Protein AF-A0A923KQL6-F1 (afdb_monomer_lite)

Secondary structure (DSSP, 8-state):
--TTSTTTTTTTTPEEEE-TTT--EEEEEEETTTTEEEEEEEETTEEEEEEEEHHHHHHHHHHHHHHHGGG-EE--------TTS----SHHHHHHHHTTTSTTHHHHHHTHHHHHHHHHHTTSEEEEPSSS-EEEE-TT--TTTHHHHHHHHHHTT-

Sequence (158 aa):
MNIEEGEKSGINECKIGKTIAQEKEFRWKFNDDEGMLHIFRTISNRQRHDSFPVNELWDVLNELNNHYGKIGFPLANSVKKLPQGTEIPGLGSAHYARSSGKSDSVGRAQAASQLAAIYLEAGIVSRIEGSRVQLRLNENISKENLSEHLSRLYKSSK

Organism: NCBI:txid1344949

pLDDT: mean 80.99, std 17.43, range [31.67, 96.94]

Foldseek 3Di:
DDPPPPVVVPQVLWDWFAFDPPRAIWTWAADLVQQKIWTWDDDPNDIDIDIDRLLLVQVLQVVQCVVQPPVFFALQLDPPQDPVRDRRDHQLVSQLVVCPPPPCSNVRSNCSRVVVRLCCLLVQWDFDDDPGGGIHGDPPDDSVCSSVSSVCSSVVVD

Radius of gyration: 15.72 Å; chains: 1; bounding box: 36×42×43 Å

Structure (mmCIF, N/CA/C/O backbone):
data_AF-A0A923KQL6-F1
#
_entry.id   AF-A0A923KQL6-F1
#
loop_
_atom_site.group_PDB
_atom_site.id
_atom_site.type_symbol
_atom_site.label_atom_id
_atom_site.label_alt_id
_atom_site.label_comp_id
_atom_site.label_asym_id
_atom_site.label_entity_id
_atom_site.label_seq_id
_atom_site.pdbx_PDB_ins_code
_atom_site.Cartn_x
_atom_site.Cartn_y
_atom_site.Cartn_z
_atom_site.occupancy
_atom_site.B_iso_or_equiv
_atom_site.auth_seq_id
_atom_site.auth_comp_id
_atom_site.auth_asym_id
_atom_site.auth_atom_id
_atom_site.pdbx_PDB_model_num
ATOM 1 N N . MET A 1 1 ? 22.901 -13.655 -27.242 1.00 38.38 1 MET A N 1
ATOM 2 C CA . MET A 1 1 ? 22.125 -14.133 -26.080 1.00 38.38 1 MET A CA 1
ATOM 3 C C . MET A 1 1 ? 21.170 -13.004 -25.732 1.00 38.38 1 MET A C 1
ATOM 5 O O . MET A 1 1 ? 21.622 -11.974 -25.252 1.00 38.38 1 MET A O 1
ATOM 9 N N . ASN A 1 2 ? 19.914 -13.115 -26.167 1.00 31.67 2 ASN A N 1
ATOM 10 C CA . ASN A 1 2 ? 18.934 -12.030 -26.091 1.00 31.67 2 ASN A CA 1
ATOM 11 C C . ASN A 1 2 ? 18.407 -11.915 -24.658 1.00 31.67 2 ASN A C 1
ATOM 13 O O . ASN A 1 2 ? 17.814 -12.856 -24.144 1.00 31.67 2 ASN A O 1
ATOM 17 N N . ILE A 1 3 ? 18.635 -10.765 -24.024 1.00 42.75 3 ILE A N 1
ATOM 18 C CA . ILE A 1 3 ? 18.196 -10.452 -22.652 1.00 42.75 3 ILE A CA 1
ATOM 19 C C . ILE A 1 3 ? 16.726 -9.956 -22.637 1.00 42.75 3 ILE A C 1
ATOM 21 O O . ILE A 1 3 ? 16.162 -9.686 -21.587 1.00 42.75 3 ILE A O 1
ATOM 25 N N . GLU A 1 4 ? 16.051 -9.884 -23.790 1.00 40.62 4 GLU A N 1
ATOM 26 C CA . GLU A 1 4 ? 14.730 -9.240 -23.917 1.00 40.62 4 GLU A CA 1
ATOM 27 C C . GLU A 1 4 ? 13.507 -10.155 -23.696 1.00 40.62 4 GLU A C 1
ATOM 29 O O . GLU A 1 4 ? 12.376 -9.664 -23.666 1.00 40.62 4 GLU A O 1
ATOM 34 N N . GLU A 1 5 ? 13.683 -11.470 -23.533 1.00 38.31 5 GLU A N 1
ATOM 35 C CA . GLU A 1 5 ? 12.542 -12.401 -23.422 1.00 38.31 5 GLU A CA 1
ATOM 36 C C . GLU A 1 5 ? 12.098 -12.684 -21.976 1.00 38.31 5 GLU A C 1
ATOM 38 O O . GLU A 1 5 ? 10.933 -13.008 -21.747 1.00 38.31 5 GLU A O 1
ATOM 43 N N . GLY A 1 6 ? 12.964 -12.465 -20.979 1.00 36.50 6 GLY A N 1
ATOM 44 C CA . GLY A 1 6 ? 12.629 -12.692 -19.564 1.00 36.50 6 GLY A CA 1
ATOM 45 C C . GLY A 1 6 ? 11.696 -11.637 -18.953 1.00 36.50 6 GLY A C 1
ATOM 46 O O . GLY A 1 6 ? 10.862 -11.959 -18.109 1.00 36.50 6 GLY A O 1
ATOM 47 N N . GLU A 1 7 ? 11.775 -10.381 -19.405 1.00 41.50 7 GLU A N 1
ATOM 48 C CA . GLU A 1 7 ? 10.960 -9.278 -18.865 1.00 41.50 7 GLU A CA 1
ATOM 49 C C . GLU A 1 7 ? 9.529 -9.242 -19.424 1.00 41.50 7 GLU A C 1
ATOM 51 O O . GLU A 1 7 ? 8.608 -8.782 -18.745 1.00 41.50 7 GLU A O 1
ATOM 56 N N . LYS A 1 8 ? 9.300 -9.770 -20.634 1.00 41.12 8 LYS A N 1
ATOM 57 C CA . LYS A 1 8 ? 7.967 -9.765 -21.263 1.00 41.12 8 LYS A CA 1
ATOM 58 C C . LYS A 1 8 ? 7.007 -10.783 -20.645 1.00 41.12 8 LYS A C 1
ATOM 60 O O . LYS A 1 8 ? 5.803 -10.535 -20.623 1.00 41.12 8 LYS A O 1
ATOM 65 N N . SER A 1 9 ? 7.515 -11.885 -20.089 1.00 43.53 9 SER A N 1
ATOM 66 C CA . SER A 1 9 ? 6.668 -12.946 -19.526 1.00 43.53 9 SER A CA 1
ATOM 67 C C . SER A 1 9 ? 5.985 -12.549 -18.211 1.00 43.53 9 SER A C 1
ATOM 69 O O . SER A 1 9 ? 4.933 -13.085 -17.885 1.00 43.53 9 SER A O 1
ATOM 71 N N . GLY A 1 10 ? 6.545 -11.600 -17.453 1.00 49.03 10 GLY A N 1
ATOM 72 C CA . GLY A 1 10 ? 6.028 -11.225 -16.132 1.00 49.03 10 GLY A CA 1
ATOM 73 C C . GLY A 1 10 ? 5.027 -10.066 -16.115 1.00 49.03 10 GLY A C 1
ATOM 74 O O . GLY A 1 10 ? 4.419 -9.837 -15.071 1.00 49.03 10 GLY A O 1
ATOM 75 N N . ILE A 1 11 ? 4.889 -9.326 -17.222 1.00 51.88 11 ILE A N 1
ATOM 76 C CA . ILE A 1 11 ? 4.049 -8.116 -17.331 1.00 51.88 11 ILE A CA 1
ATOM 77 C C . ILE A 1 11 ? 2.604 -8.457 -17.726 1.00 51.88 11 ILE A C 1
ATOM 79 O O . ILE A 1 11 ? 1.683 -7.723 -17.360 1.00 51.88 11 ILE A O 1
ATOM 83 N N . ASN A 1 12 ? 2.398 -9.568 -18.441 1.00 53.38 12 ASN A N 1
ATOM 84 C CA . ASN A 1 12 ? 1.077 -10.010 -18.905 1.00 53.38 12 ASN A CA 1
ATOM 85 C C . ASN A 1 12 ? 0.175 -10.534 -17.778 1.00 53.38 12 ASN A C 1
ATOM 87 O O . ASN A 1 12 ? -1.028 -10.650 -17.974 1.00 53.38 12 ASN A O 1
ATOM 91 N N . GLU A 1 13 ? 0.732 -10.805 -16.596 1.00 77.88 13 GLU A N 1
ATOM 92 C CA . GLU A 1 13 ? -0.039 -11.242 -15.428 1.00 77.88 13 GLU A CA 1
ATOM 93 C C . GLU A 1 13 ? -0.327 -10.124 -14.419 1.00 77.88 13 GLU A C 1
ATOM 95 O O . GLU A 1 13 ? -0.970 -10.359 -13.400 1.00 77.88 13 GLU A O 1
ATOM 100 N N . CYS A 1 14 ? 0.137 -8.900 -14.671 1.00 87.38 14 CYS A N 1
ATOM 101 C CA . CYS A 1 14 ? -0.062 -7.805 -13.732 1.00 87.38 14 CYS A CA 1
ATOM 102 C C . CYS A 1 14 ? -1.505 -7.282 -13.756 1.00 87.38 14 CYS A C 1
ATOM 104 O O . CYS A 1 14 ? -2.076 -7.030 -14.817 1.00 87.38 14 CYS A O 1
ATOM 106 N N . LYS A 1 15 ? -2.048 -6.992 -12.572 1.00 92.25 15 LYS A N 1
ATOM 107 C CA . LYS A 1 15 ? -3.297 -6.251 -12.403 1.00 92.25 15 LYS A CA 1
ATOM 108 C C . LYS A 1 15 ? -3.066 -4.758 -12.640 1.00 92.25 15 LYS A C 1
ATOM 110 O O . LYS A 1 15 ? -2.018 -4.212 -12.287 1.00 92.25 15 LYS A O 1
ATOM 115 N N . ILE A 1 16 ? -4.057 -4.093 -13.230 1.00 93.25 16 ILE A N 1
ATOM 116 C CA . ILE A 1 16 ? -4.073 -2.638 -13.410 1.00 93.25 16 ILE A CA 1
ATOM 117 C C . ILE A 1 16 ? -4.723 -1.999 -12.180 1.00 93.25 16 ILE A C 1
ATOM 119 O O . ILE A 1 16 ? -5.797 -2.416 -11.754 1.00 93.25 16 ILE A O 1
ATOM 123 N N . GLY A 1 17 ? -4.070 -0.988 -11.610 1.00 92.56 17 GLY A N 1
ATOM 124 C CA . GLY A 1 17 ? -4.592 -0.168 -10.520 1.00 92.56 17 GLY A CA 1
ATOM 125 C C . GLY A 1 17 ? -4.545 1.320 -10.861 1.00 92.56 17 GLY A C 1
ATOM 126 O O . GLY A 1 17 ? -3.854 1.740 -11.791 1.00 92.56 17 GLY A O 1
ATOM 127 N N . LYS A 1 18 ? -5.263 2.137 -10.084 1.00 93.31 18 LYS A N 1
ATOM 128 C CA . LYS A 1 18 ? -5.248 3.604 -10.183 1.00 93.31 18 LYS A CA 1
ATOM 129 C C . LYS A 1 18 ? -4.954 4.220 -8.823 1.00 93.31 18 LYS A C 1
ATOM 131 O O . LYS A 1 18 ? -5.502 3.800 -7.810 1.00 93.31 18 LYS A O 1
ATOM 136 N N . THR A 1 19 ? -4.060 5.204 -8.781 1.00 90.75 19 THR A N 1
ATOM 137 C CA . THR A 1 19 ? -3.749 5.910 -7.524 1.00 90.75 19 THR A CA 1
ATOM 138 C C . THR A 1 19 ? -4.945 6.733 -7.037 1.00 90.75 19 THR A C 1
ATOM 140 O O . THR A 1 19 ? -5.662 7.320 -7.837 1.00 90.75 19 THR A O 1
ATOM 143 N N . ILE A 1 20 ? -5.125 6.841 -5.718 1.00 86.06 20 ILE A N 1
ATOM 144 C CA . ILE A 1 20 ? -6.335 7.427 -5.102 1.00 86.06 20 ILE A CA 1
ATOM 145 C C . ILE A 1 20 ? -6.555 8.901 -5.482 1.00 86.06 20 ILE A C 1
ATOM 147 O O . ILE A 1 20 ? -7.684 9.331 -5.673 1.00 86.06 20 ILE A O 1
ATOM 151 N N . ALA A 1 21 ? -5.486 9.701 -5.526 1.00 78.62 21 ALA A N 1
ATOM 152 C CA . ALA A 1 21 ? -5.602 11.160 -5.618 1.00 78.62 21 ALA A CA 1
ATOM 153 C C . ALA A 1 21 ? -5.559 11.708 -7.052 1.00 78.62 21 ALA A C 1
ATOM 155 O O . ALA A 1 21 ? -6.139 12.753 -7.319 1.00 78.62 21 ALA A O 1
ATOM 156 N N . GLN A 1 22 ? -4.816 11.056 -7.950 1.00 81.00 22 GLN A N 1
ATOM 157 C CA . GLN A 1 22 ? -4.581 11.538 -9.319 1.00 81.00 22 GLN A CA 1
ATOM 158 C C . GLN A 1 22 ? -5.031 10.532 -10.380 1.00 81.00 22 GLN A C 1
ATOM 160 O O . GLN A 1 22 ? -4.755 10.745 -11.555 1.00 81.00 22 GLN A O 1
ATOM 165 N N . GLU A 1 23 ? -5.626 9.409 -9.966 1.00 86.50 23 GLU A N 1
ATOM 166 C CA . GLU A 1 23 ? -6.071 8.311 -10.833 1.00 86.50 23 GLU A CA 1
ATOM 167 C C . GLU A 1 23 ? -5.008 7.809 -11.820 1.00 86.50 23 GLU A C 1
ATOM 169 O O . GLU A 1 23 ? -5.315 7.207 -12.847 1.00 86.50 23 GLU A O 1
ATOM 174 N N . LYS A 1 24 ? -3.727 8.022 -11.493 1.00 88.75 24 LYS A N 1
ATOM 175 C CA . LYS A 1 24 ? -2.615 7.567 -12.325 1.00 88.75 24 LYS A CA 1
ATOM 176 C C . LYS A 1 24 ? -2.596 6.053 -12.356 1.00 88.75 24 LYS A C 1
ATOM 178 O O . LYS A 1 24 ? -2.530 5.431 -11.291 1.00 88.75 24 LYS A O 1
ATOM 183 N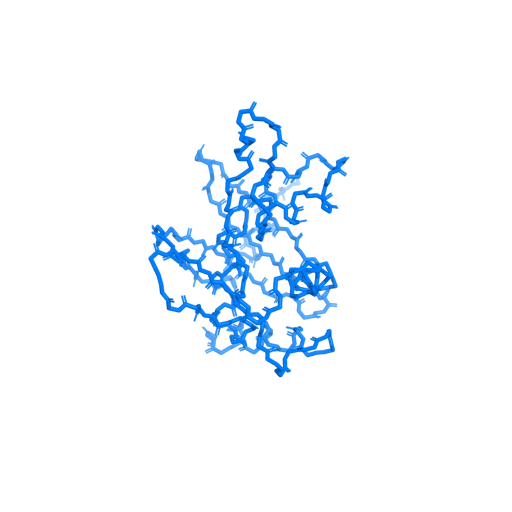 N . GLU A 1 25 ? -2.622 5.509 -13.564 1.00 92.25 25 GLU A N 1
ATOM 184 C CA . GLU A 1 25 ? -2.534 4.079 -13.805 1.00 92.25 25 GLU A CA 1
ATOM 185 C C . GLU A 1 25 ? -1.156 3.536 -13.408 1.00 92.25 25 GLU A C 1
ATOM 187 O O . GLU A 1 25 ? -0.121 4.188 -13.577 1.00 92.25 25 GLU A O 1
ATOM 192 N N . PHE A 1 26 ? -1.155 2.327 -12.865 1.00 93.69 26 PHE A N 1
ATOM 193 C CA . PHE A 1 26 ? 0.036 1.531 -12.621 1.00 93.69 26 PHE A CA 1
ATOM 194 C C . PHE A 1 26 ? -0.315 0.051 -12.742 1.00 93.69 26 PHE A C 1
ATOM 196 O O . PHE A 1 26 ? -1.482 -0.338 -12.672 1.00 93.69 26 PHE A O 1
ATOM 203 N N . ARG A 1 27 ? 0.706 -0.786 -12.898 1.00 94.75 27 ARG A N 1
ATOM 204 C CA . ARG A 1 27 ? 0.555 -2.239 -12.903 1.00 94.75 27 ARG A CA 1
ATOM 205 C C . ARG A 1 27 ? 1.160 -2.818 -11.639 1.00 94.75 27 ARG A C 1
ATOM 207 O O . ARG A 1 27 ? 2.152 -2.298 -11.134 1.00 94.75 27 ARG A O 1
ATOM 214 N N . TRP A 1 28 ? 0.588 -3.891 -11.125 1.00 95.44 28 TRP A N 1
ATOM 215 C CA . TRP A 1 28 ? 1.114 -4.559 -9.945 1.00 95.44 28 TRP A CA 1
ATOM 216 C C . TRP A 1 28 ? 0.826 -6.055 -9.981 1.00 95.44 28 TRP A C 1
ATOM 218 O O . TRP A 1 28 ? -0.082 -6.508 -10.674 1.00 95.44 28 TRP A O 1
ATOM 228 N N . LYS A 1 29 ? 1.612 -6.830 -9.240 1.00 95.06 29 LYS A N 1
ATOM 229 C CA . LYS A 1 29 ? 1.358 -8.255 -9.017 1.00 95.06 29 LYS A CA 1
ATOM 230 C C . LYS A 1 29 ? 1.814 -8.661 -7.629 1.00 95.06 29 LYS A C 1
ATOM 232 O O . LYS A 1 29 ? 2.741 -8.056 -7.084 1.00 95.06 29 LYS A O 1
ATOM 237 N N . PHE A 1 30 ? 1.183 -9.693 -7.093 1.00 94.94 30 PHE A N 1
ATOM 238 C CA . PHE A 1 30 ? 1.596 -10.316 -5.848 1.00 94.94 30 PHE A CA 1
ATOM 239 C C . PHE A 1 30 ? 2.154 -11.711 -6.133 1.00 94.94 30 PHE A C 1
ATOM 241 O O . PHE A 1 30 ? 1.515 -12.495 -6.835 1.00 94.94 30 PHE A O 1
ATOM 248 N N . ASN A 1 31 ? 3.359 -11.987 -5.638 1.00 93.56 31 ASN A N 1
ATOM 249 C CA . ASN A 1 31 ? 3.988 -13.299 -5.701 1.00 93.56 31 ASN A CA 1
ATOM 250 C C . ASN A 1 31 ? 3.820 -13.982 -4.337 1.00 93.56 31 ASN A C 1
ATOM 252 O O . ASN A 1 31 ? 4.469 -13.578 -3.369 1.00 93.56 31 ASN A O 1
ATOM 256 N N . ASP A 1 32 ? 2.931 -14.977 -4.272 1.00 90.31 32 ASP A N 1
ATOM 257 C CA . ASP A 1 32 ? 2.648 -15.728 -3.044 1.00 90.31 32 ASP A CA 1
ATOM 258 C C . ASP A 1 32 ? 3.881 -16.496 -2.552 1.00 90.31 32 ASP A C 1
ATOM 260 O O . ASP A 1 32 ? 4.167 -16.476 -1.356 1.00 90.31 32 ASP A O 1
ATOM 264 N N . ASP A 1 33 ? 4.631 -17.114 -3.470 1.00 89.75 33 ASP A N 1
ATOM 265 C CA . ASP A 1 33 ? 5.774 -17.977 -3.149 1.00 89.75 33 ASP A CA 1
ATOM 266 C C . ASP A 1 33 ? 6.928 -17.178 -2.530 1.00 89.75 33 ASP A C 1
ATOM 268 O O . ASP A 1 33 ? 7.596 -1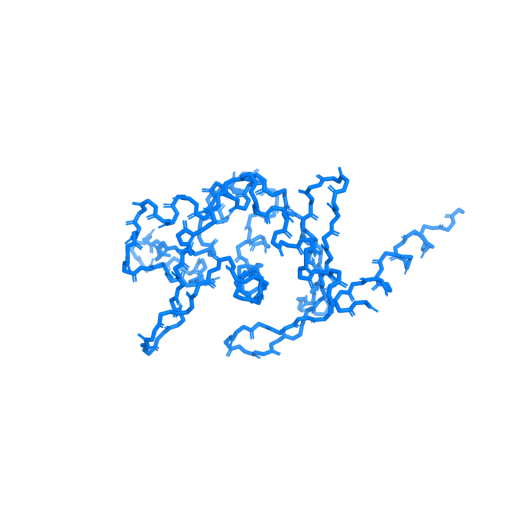7.632 -1.603 1.00 89.75 33 ASP A O 1
ATOM 272 N N . GLU A 1 34 ? 7.148 -15.957 -3.022 1.00 90.56 34 GLU A N 1
ATOM 273 C CA . GLU A 1 34 ? 8.191 -15.061 -2.511 1.00 90.56 34 GLU A CA 1
ATOM 274 C C . GLU A 1 34 ? 7.703 -14.165 -1.361 1.00 90.56 34 GLU A C 1
ATOM 276 O O . GLU A 1 34 ? 8.517 -13.547 -0.671 1.00 90.56 34 GLU A O 1
ATOM 281 N N . GLY A 1 35 ? 6.387 -14.040 -1.158 1.00 93.25 35 GLY A N 1
ATOM 282 C CA . GLY A 1 35 ? 5.813 -13.050 -0.246 1.00 93.25 35 GLY A CA 1
ATOM 283 C C . GLY A 1 35 ? 6.168 -11.617 -0.659 1.00 93.25 35 GLY A C 1
ATOM 284 O O . GLY A 1 35 ? 6.537 -10.791 0.185 1.00 93.25 35 GLY A O 1
ATOM 285 N N . MET A 1 36 ? 6.093 -11.329 -1.963 1.00 95.00 36 MET A N 1
ATOM 286 C CA . MET A 1 36 ? 6.565 -10.079 -2.566 1.00 95.00 36 MET A CA 1
ATOM 287 C C . MET A 1 36 ? 5.463 -9.371 -3.354 1.00 95.00 36 MET A C 1
ATOM 289 O O . MET A 1 36 ? 4.825 -9.938 -4.242 1.00 95.00 36 MET A O 1
ATOM 293 N N . LEU A 1 37 ? 5.278 -8.083 -3.068 1.00 95.44 37 LEU A N 1
ATOM 294 C CA . LEU A 1 37 ? 4.455 -7.184 -3.867 1.00 95.44 37 LEU A CA 1
ATOM 295 C C . LEU A 1 37 ? 5.339 -6.420 -4.854 1.00 95.44 37 LEU A C 1
ATOM 297 O O . LEU A 1 37 ? 6.262 -5.710 -4.450 1.00 95.44 37 LEU A O 1
ATOM 301 N N . HIS A 1 38 ? 5.026 -6.513 -6.142 1.00 94.56 38 HIS A N 1
ATOM 302 C CA . HIS A 1 38 ? 5.727 -5.778 -7.190 1.00 94.56 38 HIS A CA 1
ATOM 303 C C . HIS A 1 38 ? 4.831 -4.703 -7.793 1.00 94.56 38 HIS A C 1
ATOM 305 O O . HIS A 1 38 ? 3.683 -4.969 -8.152 1.00 94.56 38 HIS A O 1
ATOM 311 N N . ILE A 1 39 ? 5.380 -3.502 -7.958 1.00 94.25 39 ILE A N 1
ATOM 312 C CA . ILE A 1 39 ? 4.719 -2.354 -8.578 1.00 94.25 39 ILE A CA 1
ATOM 313 C C . ILE A 1 39 ? 5.533 -1.921 -9.795 1.00 94.25 39 ILE A C 1
ATOM 315 O O . ILE A 1 39 ? 6.736 -1.684 -9.697 1.00 94.25 39 ILE A O 1
ATOM 319 N N . PHE A 1 40 ? 4.856 -1.773 -10.928 1.00 92.75 40 PHE A N 1
ATOM 320 C CA . PHE A 1 40 ? 5.403 -1.307 -12.194 1.00 92.75 40 PHE A CA 1
ATOM 321 C C . PHE A 1 40 ? 4.717 0.002 -12.577 1.00 92.75 40 PHE A C 1
ATOM 323 O O . PHE A 1 40 ? 3.491 0.068 -12.717 1.00 92.75 40 PHE A O 1
ATOM 330 N N . ARG A 1 41 ? 5.500 1.068 -12.733 1.00 89.06 41 ARG A N 1
ATOM 331 C CA . ARG A 1 41 ? 4.984 2.396 -13.083 1.00 89.06 41 ARG A CA 1
ATOM 332 C C . ARG A 1 41 ? 5.941 3.153 -13.985 1.00 89.06 41 ARG A C 1
ATOM 334 O O . ARG A 1 41 ? 7.134 2.877 -14.011 1.00 89.06 41 ARG A O 1
ATOM 341 N N . THR A 1 42 ? 5.430 4.162 -14.677 1.00 85.00 42 THR A N 1
ATOM 342 C CA . THR A 1 42 ? 6.250 5.044 -15.512 1.00 85.00 42 THR A CA 1
ATOM 343 C C . THR A 1 42 ? 6.495 6.374 -14.802 1.00 85.00 42 THR A C 1
ATOM 345 O O . THR A 1 42 ? 5.554 7.043 -14.377 1.00 85.00 42 THR A O 1
ATOM 348 N N . ILE A 1 43 ? 7.764 6.772 -14.678 1.00 79.88 43 ILE A N 1
ATOM 349 C CA . ILE A 1 43 ? 8.185 8.078 -14.150 1.00 79.88 43 ILE A CA 1
ATOM 350 C C . ILE A 1 43 ? 9.038 8.754 -15.222 1.00 79.88 43 ILE A C 1
ATOM 352 O O . ILE A 1 43 ? 10.065 8.212 -15.620 1.00 79.88 43 ILE A O 1
ATOM 356 N N . SER A 1 44 ? 8.624 9.933 -15.697 1.00 80.94 44 SER A N 1
ATOM 357 C CA . SER A 1 44 ? 9.366 10.709 -16.708 1.00 80.94 44 SER A CA 1
ATOM 358 C C . SER A 1 44 ? 9.781 9.872 -17.930 1.00 80.94 44 SER A C 1
ATOM 360 O O . SER A 1 44 ? 10.941 9.885 -18.337 1.00 80.94 44 SER A O 1
ATOM 362 N N . ASN A 1 45 ? 8.835 9.103 -18.483 1.00 80.69 45 ASN A N 1
ATOM 363 C CA . ASN A 1 45 ? 9.022 8.184 -19.618 1.00 80.69 45 ASN A CA 1
ATOM 364 C C . ASN A 1 45 ? 9.989 7.009 -19.377 1.00 80.69 45 ASN A C 1
ATOM 366 O O . ASN A 1 45 ? 10.351 6.312 -20.321 1.00 80.69 45 ASN A O 1
ATOM 370 N N . ARG A 1 46 ? 10.392 6.749 -18.129 1.00 82.56 46 ARG A N 1
ATOM 371 C CA . ARG A 1 46 ? 11.178 5.568 -17.753 1.00 82.56 46 ARG A CA 1
ATOM 372 C C . ARG A 1 46 ? 10.313 4.587 -16.978 1.00 82.56 46 ARG A C 1
ATOM 374 O O . ARG A 1 46 ? 9.568 4.990 -16.083 1.00 82.56 46 ARG A O 1
ATOM 381 N N . GLN A 1 47 ? 10.422 3.306 -17.319 1.00 85.94 47 GLN A N 1
ATOM 382 C CA . GLN A 1 47 ? 9.805 2.245 -16.531 1.00 85.94 47 GLN A CA 1
ATOM 383 C C . GLN A 1 47 ? 10.523 2.123 -15.188 1.00 85.94 47 GLN A C 1
ATOM 385 O O . GLN A 1 47 ? 11.752 2.194 -15.109 1.00 85.94 47 GLN A O 1
ATOM 390 N N . ARG A 1 48 ? 9.738 1.969 -14.126 1.00 87.62 48 ARG A N 1
ATOM 391 C CA . ARG A 1 48 ? 10.209 1.731 -12.770 1.00 87.62 48 ARG A CA 1
ATOM 392 C C . ARG A 1 48 ? 9.540 0.489 -12.217 1.00 87.62 48 ARG A C 1
ATOM 394 O O . ARG A 1 48 ? 8.333 0.309 -12.375 1.00 87.62 48 ARG A O 1
ATOM 401 N N . HIS A 1 49 ? 10.345 -0.319 -11.543 1.00 90.44 49 HIS A N 1
ATOM 402 C CA . HIS A 1 49 ? 9.921 -1.497 -10.810 1.00 90.44 49 HIS A CA 1
ATOM 403 C C . HIS A 1 49 ? 10.328 -1.332 -9.350 1.00 90.44 49 HIS A C 1
ATOM 405 O O . HIS A 1 49 ? 11.504 -1.132 -9.053 1.00 90.44 49 HIS A O 1
ATOM 411 N N . ASP A 1 50 ? 9.350 -1.398 -8.455 1.00 90.12 50 ASP A N 1
ATOM 412 C CA . ASP A 1 50 ? 9.564 -1.396 -7.013 1.00 90.12 50 ASP A CA 1
ATOM 413 C C . ASP A 1 50 ? 9.038 -2.706 -6.434 1.00 90.12 50 ASP A C 1
ATOM 415 O O . ASP A 1 50 ? 7.950 -3.163 -6.790 1.00 90.12 50 A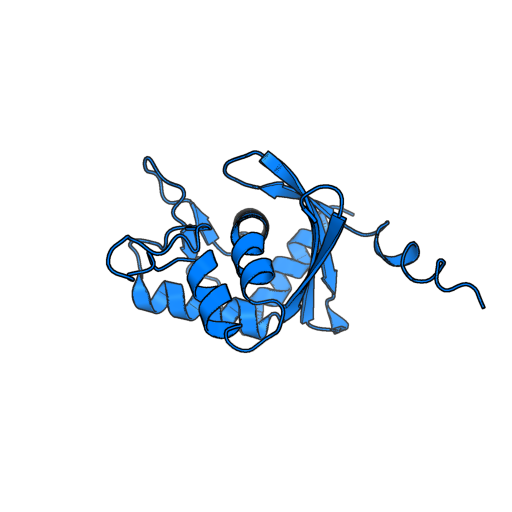SP A O 1
ATOM 419 N N . SER A 1 51 ? 9.816 -3.308 -5.538 1.00 91.00 51 SER A N 1
ATOM 420 C CA . SER A 1 51 ? 9.487 -4.589 -4.914 1.00 91.00 51 SER A CA 1
ATOM 421 C C . SER A 1 51 ? 9.477 -4.460 -3.397 1.00 91.00 51 SER A C 1
ATOM 423 O O . SER A 1 51 ? 10.425 -3.935 -2.802 1.00 91.00 51 SER A O 1
ATOM 425 N N . PHE A 1 52 ? 8.408 -4.952 -2.781 1.00 92.62 52 PHE A N 1
ATOM 426 C CA . PHE A 1 52 ? 8.143 -4.822 -1.358 1.00 92.62 52 PHE A CA 1
ATOM 427 C C . PHE A 1 52 ? 7.879 -6.192 -0.727 1.00 92.62 52 PHE A C 1
ATOM 429 O O . PHE A 1 52 ? 6.862 -6.813 -1.043 1.00 92.62 52 PHE A O 1
ATOM 436 N N . PRO A 1 53 ? 8.747 -6.652 0.187 1.00 94.00 53 PRO A N 1
ATOM 437 C CA . PRO A 1 53 ? 8.455 -7.820 1.008 1.00 94.00 53 PRO A CA 1
ATOM 438 C C . PRO A 1 53 ? 7.253 -7.554 1.911 1.00 94.00 53 PRO A C 1
ATOM 440 O O . PRO A 1 53 ? 7.177 -6.491 2.530 1.00 94.00 53 PRO A O 1
ATOM 443 N N . VAL A 1 54 ? 6.356 -8.530 2.058 1.00 95.31 54 VAL A N 1
ATOM 444 C CA . VAL A 1 54 ? 5.164 -8.414 2.925 1.00 95.31 54 VAL A CA 1
ATOM 445 C C . VAL A 1 54 ? 5.535 -8.020 4.355 1.00 95.31 54 VAL A C 1
ATOM 447 O O . VAL A 1 54 ? 4.867 -7.176 4.946 1.00 95.31 54 VAL A O 1
ATOM 450 N N . ASN A 1 55 ? 6.633 -8.561 4.892 1.00 93.50 55 ASN A N 1
ATOM 451 C CA . ASN A 1 55 ? 7.114 -8.199 6.228 1.00 93.50 55 ASN A CA 1
ATOM 452 C C . ASN A 1 55 ? 7.427 -6.701 6.350 1.00 93.50 55 ASN A C 1
ATOM 454 O O . ASN A 1 55 ? 7.050 -6.080 7.336 1.00 93.50 55 ASN A O 1
ATOM 458 N N . GLU A 1 56 ? 8.049 -6.098 5.332 1.00 92.38 56 GLU A N 1
ATOM 459 C CA . GLU A 1 56 ? 8.331 -4.659 5.343 1.00 92.38 56 GLU A CA 1
ATOM 460 C C . GLU A 1 56 ? 7.041 -3.835 5.272 1.00 92.38 56 GLU A C 1
ATOM 462 O O . GLU A 1 56 ? 6.920 -2.809 5.943 1.00 92.38 56 GLU A O 1
ATOM 467 N N . LEU A 1 57 ? 6.069 -4.285 4.471 1.00 94.69 57 LEU A N 1
ATOM 468 C CA . LEU A 1 57 ? 4.767 -3.628 4.373 1.00 94.69 57 LEU A CA 1
ATOM 469 C C . LEU A 1 57 ? 4.037 -3.646 5.717 1.00 94.69 57 LEU A C 1
ATOM 471 O O . LEU A 1 57 ? 3.520 -2.612 6.143 1.00 94.69 57 LEU A O 1
ATOM 475 N N . TRP A 1 58 ? 4.046 -4.792 6.402 1.00 95.94 58 TRP A N 1
ATOM 476 C CA . TRP A 1 58 ? 3.496 -4.914 7.747 1.00 95.94 58 TRP A CA 1
ATOM 477 C C . TRP A 1 58 ? 4.200 -3.982 8.730 1.00 95.94 58 TRP A C 1
ATOM 479 O O . TRP A 1 58 ? 3.530 -3.230 9.431 1.00 95.94 58 TRP A O 1
ATOM 489 N N . ASP A 1 59 ? 5.533 -3.987 8.765 1.00 93.81 59 ASP A N 1
ATOM 490 C CA . ASP A 1 59 ? 6.293 -3.177 9.718 1.00 93.81 59 ASP A CA 1
ATOM 491 C C . ASP A 1 59 ? 5.982 -1.680 9.559 1.00 93.81 59 ASP A C 1
ATOM 493 O O . ASP A 1 59 ? 5.805 -0.971 10.551 1.00 93.81 59 ASP A O 1
ATOM 497 N N . VAL A 1 60 ? 5.850 -1.200 8.316 1.00 92.62 60 VAL A N 1
ATOM 498 C CA . VAL A 1 60 ? 5.434 0.182 8.025 1.00 92.62 60 VAL A CA 1
ATOM 499 C C . VAL A 1 60 ? 4.001 0.454 8.485 1.00 92.62 60 VAL A C 1
ATOM 501 O O . VAL A 1 60 ? 3.757 1.464 9.144 1.00 92.62 60 VAL A O 1
ATOM 504 N N . LEU A 1 61 ? 3.048 -0.426 8.166 1.00 94.00 61 LEU A N 1
ATOM 505 C CA . LEU A 1 61 ? 1.648 -0.254 8.570 1.00 94.00 61 LEU A CA 1
ATOM 506 C C . LEU A 1 61 ? 1.487 -0.275 10.093 1.00 94.00 61 LEU A C 1
ATOM 508 O O . LEU A 1 61 ? 0.766 0.556 10.642 1.00 94.00 61 LEU A O 1
ATOM 512 N N . ASN A 1 62 ? 2.185 -1.182 10.773 1.00 93.81 62 ASN A N 1
ATOM 513 C CA . ASN A 1 62 ? 2.174 -1.303 12.224 1.00 93.81 62 ASN A CA 1
ATOM 514 C C . ASN A 1 62 ? 2.794 -0.067 12.891 1.00 93.81 62 ASN A C 1
ATOM 516 O O . ASN A 1 62 ? 2.238 0.457 13.849 1.00 93.81 62 ASN A O 1
ATOM 520 N N . GLU A 1 63 ? 3.903 0.456 12.367 1.00 91.50 63 GLU A N 1
ATOM 521 C CA . GLU A 1 63 ? 4.513 1.695 12.863 1.00 91.50 63 GLU A CA 1
ATOM 522 C C . GLU A 1 63 ? 3.574 2.900 12.724 1.00 91.50 63 GLU A C 1
ATOM 524 O O . GLU A 1 63 ? 3.366 3.639 13.687 1.00 91.50 63 GLU A O 1
ATOM 529 N N . LEU A 1 64 ? 2.950 3.067 11.554 1.00 90.81 64 LEU A N 1
ATOM 530 C CA . LEU A 1 64 ? 1.972 4.132 11.325 1.00 90.81 64 LEU A CA 1
ATOM 531 C C . LEU A 1 64 ? 0.751 3.972 12.234 1.00 90.81 64 LEU A C 1
ATOM 533 O O . LEU A 1 64 ? 0.270 4.955 12.797 1.00 90.81 64 LEU A O 1
ATOM 537 N N . ASN A 1 65 ? 0.273 2.742 12.422 1.00 91.69 65 ASN A N 1
ATOM 538 C CA . ASN A 1 65 ? -0.825 2.450 13.334 1.00 91.69 65 ASN A CA 1
ATOM 539 C C . ASN A 1 65 ? -0.451 2.734 14.797 1.00 91.69 65 ASN A C 1
ATOM 541 O O . ASN A 1 65 ? -1.263 3.286 15.525 1.00 91.69 65 ASN A O 1
ATOM 545 N N . ASN A 1 66 ? 0.777 2.445 15.226 1.00 90.25 66 ASN A N 1
ATOM 546 C CA . ASN A 1 66 ? 1.239 2.755 16.581 1.00 90.25 66 ASN A CA 1
ATOM 547 C C . ASN A 1 66 ? 1.418 4.263 16.808 1.00 90.25 66 ASN A C 1
ATOM 549 O O . ASN A 1 66 ? 1.169 4.748 17.908 1.00 90.25 66 ASN A O 1
ATOM 553 N N . HIS A 1 67 ? 1.830 5.012 15.779 1.00 87.44 67 HIS A N 1
ATOM 554 C CA . HIS A 1 67 ? 2.031 6.458 15.881 1.00 87.44 67 HIS A CA 1
ATOM 555 C C . HIS A 1 67 ? 0.717 7.250 15.840 1.00 87.44 67 HIS A C 1
ATOM 557 O O . HIS A 1 67 ? 0.527 8.180 16.620 1.00 87.44 67 HIS A O 1
ATOM 563 N N . TYR A 1 68 ? -0.190 6.898 14.926 1.00 86.44 68 TYR A N 1
ATOM 564 C CA . TYR A 1 68 ? -1.437 7.636 14.700 1.00 86.44 68 TYR A CA 1
ATOM 565 C C . TYR A 1 68 ? -2.649 6.993 15.392 1.00 86.44 68 TYR A C 1
ATOM 567 O O . TYR A 1 68 ? -3.590 7.676 15.797 1.00 86.44 68 TYR A O 1
ATOM 575 N N . GLY A 1 69 ? -2.663 5.671 15.542 1.00 82.75 69 GLY A N 1
ATOM 576 C CA . GLY A 1 69 ? -3.792 4.937 16.102 1.00 82.75 69 GLY A CA 1
ATOM 577 C C . GLY A 1 69 ? -5.096 5.205 15.350 1.00 82.75 69 GLY A C 1
ATOM 578 O O . GLY A 1 69 ? -5.156 5.237 14.119 1.00 82.75 69 GLY A O 1
ATOM 579 N N . LYS A 1 70 ? -6.171 5.434 16.111 1.00 79.81 70 LYS A N 1
ATOM 580 C CA . LYS A 1 70 ? -7.537 5.561 15.577 1.00 79.81 70 LYS A CA 1
ATOM 581 C C . LYS A 1 70 ? -7.771 6.807 14.716 1.00 79.81 70 LYS A C 1
ATOM 583 O O . LYS A 1 70 ? -8.744 6.812 13.962 1.00 79.81 70 LYS A O 1
ATOM 588 N N . ILE A 1 71 ? -6.905 7.824 14.806 1.00 83.19 71 ILE A N 1
ATOM 589 C CA . ILE A 1 71 ? -7.032 9.071 14.026 1.00 83.19 71 ILE A CA 1
ATOM 590 C C . ILE A 1 71 ? -6.612 8.890 12.559 1.00 83.19 71 ILE A C 1
ATOM 592 O O . ILE A 1 71 ? -6.945 9.726 11.726 1.00 83.19 71 ILE A O 1
ATOM 596 N N . GLY A 1 72 ? -5.908 7.792 12.256 1.00 84.75 72 GLY A N 1
ATOM 597 C CA . GLY A 1 72 ? -5.369 7.471 10.938 1.00 84.75 72 GLY A CA 1
ATOM 598 C C . GLY A 1 72 ? -4.132 8.272 10.549 1.00 84.75 72 GLY A C 1
ATOM 599 O O . GLY A 1 72 ? -3.816 9.322 11.105 1.00 84.75 72 GLY A O 1
ATOM 600 N N . PHE A 1 73 ? -3.416 7.743 9.566 1.00 88.50 73 PHE A N 1
ATOM 601 C CA . PHE A 1 73 ? -2.174 8.299 9.054 1.00 88.50 73 PHE A CA 1
ATOM 602 C C . PHE A 1 73 ? -2.387 8.927 7.673 1.00 88.50 73 PHE A C 1
ATOM 604 O O . PHE A 1 73 ? -3.210 8.457 6.878 1.00 88.50 73 PHE A O 1
ATOM 611 N N . PRO A 1 74 ? -1.662 10.005 7.339 1.00 86.69 74 PRO A N 1
ATOM 612 C CA . PRO A 1 74 ? -1.76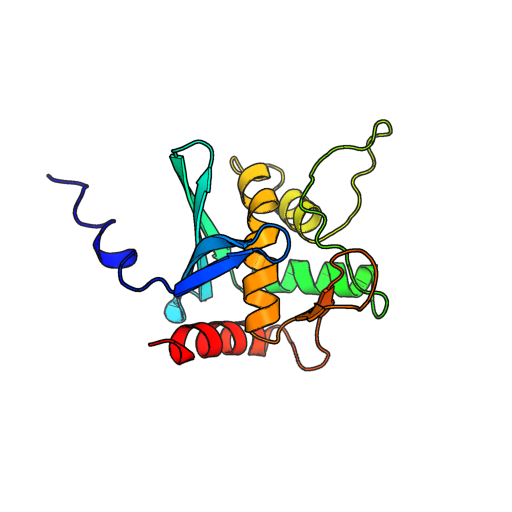8 10.607 6.023 1.00 86.69 74 PRO A CA 1
ATOM 613 C C . PRO A 1 74 ? -1.041 9.753 4.978 1.00 86.69 74 PRO A C 1
ATOM 615 O O . PRO A 1 74 ? -0.008 9.136 5.246 1.00 86.69 74 PRO A O 1
ATOM 618 N N . LEU A 1 75 ? -1.537 9.790 3.739 1.00 80.06 75 LEU A N 1
ATOM 619 C CA . LEU A 1 75 ? -0.826 9.201 2.603 1.00 80.06 75 LEU A CA 1
ATOM 620 C C . LEU A 1 75 ? 0.565 9.840 2.411 1.00 80.06 75 LEU A C 1
ATOM 622 O O . LEU A 1 75 ? 1.524 9.137 2.114 1.00 80.06 75 LEU A O 1
ATOM 626 N N . ALA A 1 76 ? 0.643 11.169 2.591 1.00 68.75 76 ALA A N 1
ATOM 627 C CA . ALA A 1 76 ? 1.845 12.010 2.519 1.00 68.75 76 ALA A CA 1
ATOM 628 C C . ALA A 1 76 ? 2.948 11.442 1.598 1.00 68.75 76 ALA A C 1
ATOM 630 O O . ALA A 1 76 ? 3.996 10.990 2.044 1.00 68.75 76 ALA A O 1
ATOM 631 N N . ASN A 1 77 ? 2.705 11.476 0.284 1.00 60.16 77 ASN A N 1
ATOM 632 C CA . ASN A 1 77 ? 3.669 11.002 -0.726 1.00 60.16 77 ASN A CA 1
ATOM 633 C C . ASN A 1 77 ? 4.860 11.950 -0.920 1.00 60.16 77 ASN A C 1
ATOM 635 O O . ASN A 1 77 ? 5.807 11.652 -1.647 1.00 60.16 77 ASN A O 1
ATOM 639 N N . SER A 1 78 ? 4.768 13.149 -0.353 1.00 51.31 78 SER A N 1
ATOM 640 C CA . SER A 1 78 ? 5.763 14.189 -0.518 1.00 51.31 78 SER A CA 1
ATOM 641 C C . SER A 1 78 ? 6.818 14.024 0.565 1.00 51.31 78 SER A C 1
ATOM 643 O O . SER A 1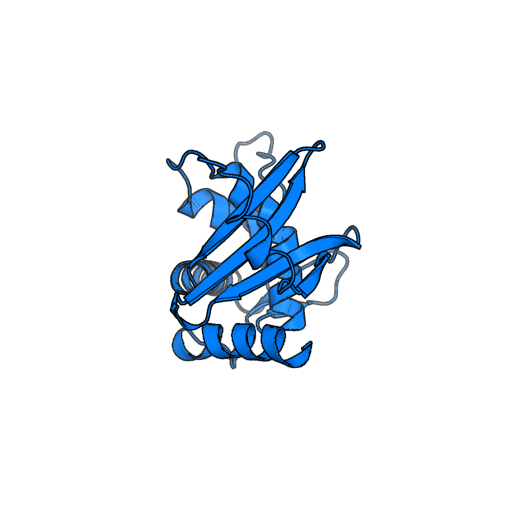 78 ? 6.618 14.501 1.676 1.00 51.31 78 SER A O 1
ATOM 645 N N . VAL A 1 79 ? 7.998 13.511 0.209 1.00 49.84 79 VAL A N 1
ATOM 646 C CA . VAL A 1 79 ? 9.242 13.719 0.987 1.00 49.84 79 VAL A CA 1
ATOM 647 C C . VAL A 1 79 ? 9.696 15.194 0.890 1.00 49.84 79 VAL A C 1
ATOM 649 O O . VAL A 1 79 ? 10.882 15.519 0.909 1.00 49.84 79 VAL A O 1
ATOM 652 N N . LYS A 1 80 ? 8.753 16.132 0.693 1.00 41.09 80 LYS A N 1
ATOM 653 C CA . LYS A 1 80 ? 9.044 17.561 0.729 1.00 41.09 80 LYS A CA 1
ATOM 654 C C . LYS A 1 80 ? 9.343 17.883 2.181 1.00 41.09 80 LYS A C 1
ATOM 656 O O . LYS A 1 80 ? 8.426 18.024 2.986 1.00 41.09 80 LYS A O 1
ATOM 661 N N . LYS A 1 81 ? 10.635 17.996 2.478 1.00 46.22 81 LYS A N 1
ATOM 662 C CA . LYS A 1 81 ? 11.142 18.609 3.700 1.00 46.22 81 LYS A CA 1
ATOM 663 C C . LYS A 1 81 ? 10.379 19.916 3.914 1.00 46.22 81 LYS A C 1
ATOM 665 O O . LYS A 1 81 ? 10.370 20.766 3.018 1.00 46.22 81 LYS A O 1
ATOM 670 N N . LEU A 1 82 ? 9.717 20.078 5.060 1.00 45.28 82 LEU A N 1
ATOM 671 C CA . LEU A 1 82 ? 9.275 21.409 5.462 1.00 45.28 82 LEU A CA 1
ATOM 672 C C . LEU A 1 82 ? 10.524 22.306 5.595 1.00 45.28 82 LEU A C 1
ATOM 674 O O . LEU A 1 82 ? 11.615 21.787 5.847 1.00 45.28 82 LEU A O 1
ATOM 678 N N . PRO A 1 83 ? 10.406 23.637 5.449 1.00 38.88 83 PRO A N 1
ATOM 679 C CA . PRO A 1 83 ? 11.533 24.567 5.590 1.00 38.88 83 PRO A CA 1
ATOM 680 C C . PRO A 1 83 ? 12.311 24.439 6.915 1.00 38.88 83 PRO A C 1
ATOM 682 O O . PRO A 1 83 ? 13.452 24.879 6.988 1.00 38.88 83 PRO A O 1
ATOM 685 N N . GLN A 1 84 ? 11.728 23.805 7.942 1.00 46.25 84 GLN A N 1
ATOM 686 C CA . GLN A 1 84 ? 12.367 23.496 9.230 1.00 46.25 84 GLN A CA 1
ATOM 687 C C . GLN A 1 84 ? 12.879 22.043 9.361 1.00 46.25 84 GLN A C 1
ATOM 689 O O . GLN A 1 84 ? 13.183 21.592 10.460 1.00 46.25 84 GLN A O 1
ATOM 694 N N . GLY A 1 85 ? 12.958 21.278 8.268 1.00 47.84 85 GLY A N 1
ATOM 695 C CA . GLY A 1 85 ? 13.496 19.911 8.269 1.00 47.84 85 GLY A CA 1
ATOM 696 C C . GLY A 1 85 ? 12.563 18.834 8.833 1.00 47.84 85 GLY A C 1
ATOM 697 O O . GLY A 1 85 ? 12.955 17.674 8.896 1.00 47.84 85 GLY A O 1
ATOM 698 N N . THR A 1 86 ? 11.333 19.177 9.212 1.00 49.41 86 THR A N 1
ATOM 699 C CA . THR A 1 86 ? 10.333 18.209 9.679 1.00 49.41 86 THR A CA 1
ATOM 700 C C . THR A 1 86 ? 9.601 17.617 8.474 1.00 49.41 86 THR A C 1
ATOM 702 O O . THR A 1 86 ? 8.980 18.334 7.692 1.00 49.41 86 THR A O 1
ATOM 705 N N . GLU A 1 87 ? 9.700 16.308 8.269 1.00 57.84 87 GLU A N 1
ATOM 706 C CA . GLU A 1 87 ? 8.843 15.599 7.317 1.00 57.84 87 GLU A CA 1
ATOM 707 C C . GLU A 1 87 ? 7.463 15.415 7.958 1.00 57.84 87 GLU A C 1
ATOM 709 O O . GLU A 1 87 ? 7.381 15.138 9.153 1.00 57.84 87 GLU A O 1
ATOM 714 N N . ILE A 1 88 ? 6.371 15.582 7.200 1.00 60.84 88 ILE A N 1
ATOM 715 C CA . ILE A 1 88 ? 5.050 15.158 7.688 1.00 60.84 88 ILE A CA 1
ATOM 716 C C . ILE A 1 88 ? 5.087 13.628 7.712 1.00 60.84 88 ILE A C 1
ATOM 718 O O . ILE A 1 88 ? 5.174 13.044 6.627 1.00 60.84 88 ILE A O 1
ATOM 722 N N . PRO A 1 89 ? 5.029 12.976 8.888 1.00 69.94 89 PRO A N 1
ATOM 723 C CA . PRO A 1 89 ? 5.090 11.528 8.933 1.00 69.94 89 PRO A CA 1
ATOM 724 C C . PRO A 1 89 ? 3.846 10.951 8.243 1.00 69.94 89 PRO A C 1
ATOM 726 O O . PRO A 1 89 ? 2.750 11.504 8.324 1.00 69.94 89 PRO A O 1
ATOM 729 N N . GLY A 1 90 ? 4.015 9.882 7.481 1.00 83.94 90 GLY A N 1
ATOM 730 C CA . GLY A 1 90 ? 2.951 9.247 6.713 1.00 83.94 90 GLY A CA 1
ATOM 731 C C . GLY A 1 90 ? 3.492 8.091 5.887 1.00 83.94 90 GLY A C 1
ATOM 732 O O . GLY A 1 90 ? 4.652 7.707 6.036 1.00 83.94 90 GLY A O 1
ATOM 733 N N . LEU A 1 91 ? 2.665 7.527 5.006 1.00 86.56 91 LEU A N 1
ATOM 734 C CA . LEU A 1 91 ? 3.035 6.301 4.289 1.00 86.56 91 LEU A CA 1
ATOM 735 C C . LEU A 1 91 ? 4.320 6.464 3.456 1.00 86.56 91 LEU A C 1
ATOM 737 O O . LEU A 1 91 ? 5.212 5.620 3.526 1.00 86.56 91 LEU A O 1
ATOM 741 N N . GLY A 1 92 ? 4.451 7.572 2.720 1.00 84.81 92 GLY A N 1
ATOM 742 C CA . GLY A 1 92 ? 5.648 7.859 1.923 1.00 84.81 92 GLY A CA 1
ATOM 743 C C . GLY A 1 92 ? 6.921 8.019 2.755 1.00 84.81 92 GLY A C 1
ATOM 744 O O . GLY A 1 92 ? 7.941 7.402 2.443 1.00 84.81 92 GLY A O 1
ATOM 745 N N . SER A 1 93 ? 6.871 8.811 3.830 1.00 81.19 93 SER A N 1
ATOM 746 C CA . SER A 1 93 ? 8.039 9.051 4.689 1.00 81.19 93 SER A CA 1
ATOM 747 C C . SER A 1 93 ? 8.437 7.805 5.489 1.00 81.19 93 SER A C 1
ATOM 749 O O . SER A 1 93 ? 9.625 7.569 5.684 1.00 81.19 93 SER A O 1
ATOM 751 N N . ALA A 1 94 ? 7.480 6.964 5.897 1.00 85.00 94 ALA A N 1
ATOM 752 C CA . ALA A 1 94 ? 7.768 5.711 6.595 1.00 85.00 94 ALA A CA 1
ATOM 753 C C . ALA A 1 94 ? 8.531 4.720 5.694 1.00 85.00 94 ALA A C 1
ATOM 755 O O . ALA A 1 94 ? 9.538 4.140 6.109 1.00 85.00 94 ALA A O 1
ATOM 756 N N . HIS A 1 95 ? 8.131 4.595 4.421 1.00 83.44 95 HIS A N 1
ATOM 757 C CA . HIS A 1 95 ? 8.895 3.813 3.441 1.00 83.44 95 HIS A CA 1
ATOM 758 C C . HIS A 1 95 ? 10.267 4.430 3.130 1.00 83.44 95 HIS A C 1
ATOM 760 O O . HIS A 1 95 ? 11.242 3.691 2.963 1.00 83.44 95 HIS A O 1
ATOM 766 N N . TYR A 1 96 ? 10.366 5.764 3.081 1.00 81.94 96 TYR A N 1
ATOM 767 C CA . TYR A 1 96 ? 11.639 6.465 2.902 1.00 81.94 96 TYR A CA 1
ATOM 768 C C . TYR A 1 96 ? 12.612 6.172 4.052 1.00 81.94 96 TYR A C 1
ATO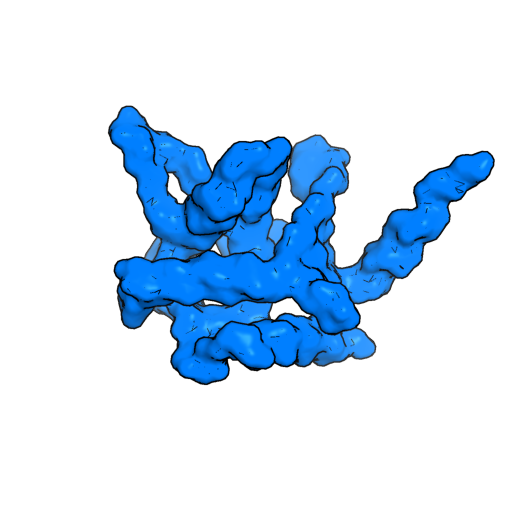M 770 O O . TYR A 1 96 ? 13.743 5.757 3.802 1.00 81.94 96 TYR A O 1
ATOM 778 N N . ALA A 1 97 ? 12.159 6.321 5.302 1.00 79.38 97 ALA A N 1
ATOM 779 C CA . ALA A 1 97 ? 12.965 6.126 6.505 1.00 79.38 97 ALA A CA 1
ATOM 780 C C . ALA A 1 97 ? 13.534 4.702 6.593 1.00 79.38 97 ALA A C 1
ATOM 782 O O . ALA A 1 97 ? 14.738 4.533 6.787 1.00 79.38 97 ALA A O 1
ATOM 783 N N . ARG A 1 98 ? 12.708 3.675 6.339 1.00 77.94 98 ARG A N 1
ATOM 784 C CA . ARG A 1 98 ? 13.152 2.266 6.299 1.00 77.94 98 ARG A CA 1
ATOM 785 C C . ARG A 1 98 ? 14.094 1.933 5.145 1.00 77.94 98 ARG A C 1
ATOM 787 O O . ARG A 1 98 ? 14.824 0.945 5.199 1.00 77.94 98 ARG A O 1
ATOM 794 N N . SER A 1 99 ? 14.073 2.743 4.095 1.00 72.88 99 SER A N 1
ATOM 795 C CA . SER A 1 99 ? 14.921 2.564 2.918 1.00 72.88 99 SER A CA 1
ATOM 796 C C . SER A 1 99 ? 16.138 3.488 2.923 1.00 72.88 99 SER A C 1
ATOM 798 O O . SER A 1 99 ? 16.918 3.458 1.972 1.00 72.88 99 SER A O 1
ATOM 800 N N . SER A 1 100 ? 16.313 4.311 3.963 1.00 62.38 100 SER A N 1
ATOM 801 C CA . SER A 1 100 ? 17.427 5.249 4.077 1.00 62.38 100 SER A CA 1
ATOM 802 C C . SER A 1 100 ? 18.760 4.495 4.052 1.00 62.38 100 SER A C 1
ATOM 804 O O . SER A 1 100 ? 18.939 3.506 4.759 1.00 62.38 100 SER A O 1
ATOM 806 N N . GLY A 1 101 ? 19.677 4.915 3.177 1.00 59.75 101 GLY A N 1
ATOM 807 C CA . GLY A 1 101 ? 20.941 4.213 2.916 1.00 59.75 101 GLY A CA 1
ATOM 808 C C . GLY A 1 101 ? 20.893 3.180 1.782 1.00 59.75 101 GLY A C 1
ATOM 809 O O . GLY A 1 101 ? 21.943 2.703 1.360 1.00 59.75 101 GLY A O 1
ATOM 810 N N . LYS A 1 102 ? 19.712 2.871 1.227 1.00 66.69 102 LYS A N 1
ATOM 811 C CA . LYS A 1 102 ? 19.584 2.130 -0.039 1.00 66.69 102 LYS A CA 1
ATOM 812 C C . LYS A 1 102 ? 19.584 3.113 -1.212 1.00 66.69 102 LYS A C 1
ATOM 814 O O . LYS A 1 102 ? 19.094 4.234 -1.090 1.00 66.69 102 LYS A O 1
ATOM 819 N N . SER A 1 103 ? 20.065 2.675 -2.374 1.00 61.94 103 SER A N 1
ATOM 820 C CA . SER A 1 103 ? 20.136 3.484 -3.604 1.00 61.94 103 SER A CA 1
ATOM 821 C C . SER A 1 103 ? 18.773 3.955 -4.145 1.00 61.94 103 SER A C 1
ATOM 823 O O . SER A 1 103 ? 18.743 4.758 -5.073 1.00 61.94 103 SER A O 1
ATOM 825 N N . ASP A 1 104 ? 17.653 3.501 -3.566 1.00 72.06 104 ASP A N 1
ATOM 826 C CA . ASP A 1 104 ? 16.297 3.731 -4.079 1.00 72.06 104 ASP A CA 1
ATOM 827 C C . ASP A 1 104 ? 15.258 4.180 -3.030 1.00 72.06 104 ASP A C 1
ATOM 829 O O . ASP A 1 104 ? 14.057 3.935 -3.158 1.00 72.06 104 ASP A O 1
ATOM 833 N N . SER A 1 105 ? 15.692 4.849 -1.962 1.00 72.69 105 SER A N 1
ATOM 834 C CA . SER A 1 105 ? 14.781 5.338 -0.912 1.00 72.69 105 SER A CA 1
ATOM 835 C C . SER A 1 105 ? 13.678 6.263 -1.446 1.00 72.69 105 SER A C 1
ATOM 837 O O . SER A 1 105 ? 12.518 6.159 -1.042 1.00 72.69 105 SER A O 1
ATOM 839 N N . VAL A 1 106 ? 14.014 7.132 -2.405 1.00 76.75 106 VAL A N 1
ATOM 840 C CA . VAL A 1 106 ? 13.074 8.075 -3.033 1.00 76.75 106 VAL A CA 1
ATOM 841 C C . VAL A 1 106 ? 12.043 7.354 -3.905 1.00 76.75 106 VAL A C 1
ATOM 843 O O . VAL A 1 106 ? 10.862 7.696 -3.848 1.00 76.75 106 VAL A O 1
ATOM 846 N N . GLY A 1 107 ? 12.458 6.350 -4.687 1.00 78.44 107 GLY A N 1
ATOM 847 C CA . GLY A 1 107 ? 11.549 5.562 -5.523 1.00 78.44 107 GLY A CA 1
ATOM 848 C C . GLY A 1 107 ? 10.494 4.852 -4.677 1.00 78.44 107 GLY A C 1
ATOM 849 O O . GLY A 1 107 ? 9.297 4.976 -4.933 1.00 78.44 107 GLY A O 1
ATOM 850 N N . ARG A 1 108 ? 10.911 4.230 -3.574 1.00 80.62 108 ARG A N 1
ATOM 851 C CA . ARG A 1 108 ? 9.996 3.547 -2.649 1.00 80.62 108 ARG A CA 1
ATOM 852 C C . ARG A 1 108 ? 9.022 4.504 -1.963 1.00 80.62 108 ARG A C 1
ATOM 854 O O . ARG A 1 108 ? 7.840 4.194 -1.861 1.00 80.62 108 ARG A O 1
ATOM 861 N N . ALA A 1 109 ? 9.476 5.695 -1.575 1.00 82.88 109 ALA A N 1
ATOM 862 C CA . ALA A 1 109 ? 8.603 6.725 -1.010 1.00 82.88 109 ALA A CA 1
ATOM 863 C C . ALA A 1 109 ? 7.521 7.183 -2.004 1.00 82.88 109 ALA A C 1
ATOM 865 O O . ALA A 1 109 ? 6.357 7.355 -1.645 1.00 82.88 109 ALA A O 1
ATOM 866 N N . GLN A 1 110 ? 7.888 7.334 -3.280 1.00 82.50 110 GLN A N 1
ATOM 867 C CA . GLN A 1 110 ? 6.949 7.695 -4.345 1.00 82.50 110 GLN A CA 1
ATOM 868 C C . GLN A 1 110 ? 5.926 6.586 -4.633 1.00 82.50 110 GLN A C 1
ATOM 870 O O . GLN A 1 110 ? 4.811 6.895 -5.054 1.00 82.50 110 GLN A O 1
ATOM 875 N N . ALA A 1 111 ? 6.275 5.322 -4.367 1.00 88.69 111 ALA A N 1
ATOM 876 C CA . ALA A 1 111 ? 5.381 4.173 -4.514 1.00 88.69 111 ALA A CA 1
ATOM 877 C C . ALA A 1 111 ? 4.203 4.174 -3.527 1.00 88.69 111 ALA A C 1
ATOM 879 O O . ALA A 1 111 ? 3.236 3.438 -3.727 1.00 88.69 111 ALA A O 1
ATOM 880 N N . ALA A 1 112 ? 4.251 5.001 -2.475 1.00 89.12 112 ALA A N 1
ATOM 881 C CA . ALA A 1 112 ? 3.211 5.067 -1.450 1.00 89.12 112 ALA A CA 1
ATOM 882 C C . ALA A 1 112 ? 1.814 5.346 -2.025 1.00 89.12 112 ALA A C 1
ATOM 884 O O . ALA A 1 112 ? 0.828 4.803 -1.534 1.00 89.12 112 ALA A O 1
ATOM 885 N N . SER A 1 113 ? 1.715 6.114 -3.117 1.00 89.19 113 SER A N 1
ATOM 886 C CA . SER A 1 113 ? 0.432 6.363 -3.795 1.00 89.19 113 SER A CA 1
ATOM 887 C C . SER A 1 113 ? -0.192 5.097 -4.374 1.00 89.19 113 SER A C 1
ATOM 889 O O . SER A 1 113 ? -1.413 4.946 -4.343 1.00 89.19 113 SER A O 1
ATOM 891 N N . GLN A 1 114 ? 0.639 4.219 -4.939 1.00 93.81 114 GLN A N 1
ATOM 892 C CA . GLN A 1 114 ? 0.215 2.938 -5.492 1.00 93.81 114 GLN A CA 1
ATOM 893 C C . GLN A 1 114 ? -0.087 1.948 -4.368 1.00 93.81 114 GLN A C 1
ATOM 895 O O . GLN A 1 114 ? -1.144 1.326 -4.384 1.00 93.81 114 GLN A O 1
ATOM 900 N N . LEU A 1 115 ? 0.784 1.869 -3.355 1.00 94.69 115 LEU A N 1
ATOM 901 C CA . LEU A 1 115 ? 0.575 1.023 -2.177 1.00 94.69 115 LEU A CA 1
ATOM 902 C C . LEU A 1 115 ? -0.749 1.338 -1.481 1.00 94.69 115 LEU A C 1
ATOM 904 O O . LEU A 1 115 ? -1.524 0.435 -1.200 1.00 94.69 115 LEU A O 1
ATOM 908 N N . ALA A 1 116 ? -1.058 2.616 -1.278 1.00 93.62 116 ALA A N 1
ATOM 909 C CA . ALA A 1 116 ? -2.312 3.021 -0.663 1.00 93.62 116 ALA A CA 1
ATOM 910 C C . ALA A 1 116 ? -3.549 2.579 -1.452 1.00 93.62 116 ALA A C 1
ATOM 912 O O . ALA A 1 116 ? -4.539 2.177 -0.846 1.00 93.62 116 ALA A O 1
ATOM 913 N N . ALA A 1 117 ? -3.497 2.640 -2.786 1.00 94.44 117 ALA A N 1
ATOM 914 C CA . ALA A 1 117 ? -4.586 2.152 -3.625 1.00 94.44 117 ALA A CA 1
ATOM 915 C C . ALA A 1 117 ? -4.764 0.634 -3.470 1.00 94.44 117 ALA A C 1
ATOM 917 O O . ALA A 1 117 ? -5.878 0.179 -3.224 1.00 94.44 117 ALA A O 1
ATOM 918 N N . ILE A 1 118 ? -3.662 -0.126 -3.518 1.00 96.31 118 ILE A N 1
ATOM 919 C CA . ILE A 1 118 ? -3.672 -1.583 -3.315 1.00 96.31 118 ILE A CA 1
ATOM 920 C C . ILE A 1 118 ? -4.228 -1.928 -1.927 1.00 96.31 118 ILE A C 1
ATOM 922 O O . ILE A 1 118 ? -5.087 -2.795 -1.808 1.00 96.31 118 ILE A O 1
ATOM 926 N N . TYR A 1 119 ? -3.789 -1.236 -0.873 1.00 96.56 119 TYR A N 1
ATOM 927 C CA . TYR A 1 119 ? -4.248 -1.495 0.492 1.00 96.56 119 TYR A CA 1
ATOM 928 C C . TYR A 1 119 ? -5.732 -1.208 0.694 1.00 96.56 119 TYR A C 1
ATOM 930 O O . TYR A 1 119 ? -6.398 -1.965 1.400 1.00 96.56 119 TYR A O 1
ATOM 938 N N . LEU A 1 120 ? -6.249 -0.126 0.104 1.00 94.69 120 LEU A N 1
ATOM 939 C CA . LEU A 1 120 ? -7.677 0.184 0.166 1.00 94.69 120 LEU A CA 1
ATOM 940 C C . LEU A 1 120 ? -8.494 -0.903 -0.529 1.00 94.69 120 LEU A C 1
ATOM 942 O O . LEU A 1 120 ? -9.454 -1.409 0.042 1.00 94.69 120 LEU A O 1
ATOM 946 N N . GLU A 1 121 ? -8.093 -1.291 -1.739 1.00 95.25 121 GLU A N 1
ATOM 947 C CA . GLU A 1 121 ? -8.811 -2.299 -2.521 1.00 95.25 121 GLU A CA 1
ATOM 948 C C . GLU A 1 121 ? -8.738 -3.692 -1.869 1.00 95.25 121 GLU A C 1
ATOM 950 O O . GLU A 1 121 ? -9.700 -4.454 -1.908 1.00 95.25 121 GLU A O 1
ATOM 955 N N . ALA A 1 122 ? -7.629 -4.009 -1.191 1.00 95.81 122 ALA A N 1
ATOM 956 C CA . ALA A 1 122 ? -7.441 -5.271 -0.472 1.00 95.81 122 ALA A CA 1
ATOM 957 C C . ALA A 1 122 ? -8.201 -5.327 0.868 1.00 95.81 122 ALA A C 1
ATOM 959 O O . ALA A 1 122 ? -8.200 -6.361 1.549 1.00 95.81 122 ALA A O 1
ATOM 960 N N . GLY A 1 123 ? -8.816 -4.215 1.285 1.00 96.06 123 GLY A N 1
ATOM 961 C CA . GLY A 1 123 ? -9.434 -4.075 2.601 1.00 96.06 123 GLY A CA 1
ATOM 962 C C . GLY A 1 123 ? -8.423 -4.121 3.750 1.00 96.06 123 GLY A C 1
ATOM 963 O O . GLY A 1 123 ? -8.794 -4.477 4.865 1.00 96.06 123 GLY A O 1
ATOM 964 N N . ILE A 1 124 ? -7.156 -3.789 3.485 1.00 96.94 124 ILE A N 1
ATOM 965 C CA . ILE A 1 124 ? -6.088 -3.703 4.493 1.00 96.94 124 ILE A CA 1
ATOM 966 C C . ILE A 1 124 ? -6.218 -2.393 5.271 1.00 96.94 124 ILE A C 1
ATOM 968 O O . ILE A 1 124 ? -6.095 -2.355 6.494 1.00 96.94 124 ILE A O 1
ATOM 972 N N . VAL A 1 125 ? -6.500 -1.306 4.557 1.00 95.06 125 VAL A N 1
ATOM 973 C CA . VAL A 1 125 ? -6.777 -0.003 5.161 1.00 95.06 125 VAL A CA 1
ATOM 974 C C . VAL A 1 125 ? -8.158 0.486 4.757 1.00 95.06 125 VAL A C 1
ATOM 976 O O . VAL A 1 125 ? -8.683 0.105 3.714 1.00 95.06 125 VAL A O 1
ATOM 979 N N . SER A 1 126 ? -8.721 1.375 5.564 1.00 93.25 126 SER A N 1
ATOM 980 C CA . SER A 1 126 ? -9.917 2.148 5.235 1.00 93.25 126 SER A CA 1
ATOM 981 C C . SER A 1 126 ? -9.572 3.620 5.069 1.00 93.25 126 SER A C 1
ATOM 983 O O . SER A 1 126 ? -8.677 4.141 5.740 1.00 93.25 126 SER A O 1
ATOM 985 N N . ARG A 1 127 ? -10.311 4.312 4.200 1.00 90.19 127 ARG A N 1
ATOM 986 C CA . ARG A 1 127 ? -10.230 5.769 4.084 1.00 90.19 127 ARG A CA 1
ATOM 987 C C . ARG A 1 127 ? -10.970 6.414 5.254 1.00 90.19 127 ARG A C 1
ATOM 989 O O . ARG A 1 127 ? -12.090 6.019 5.565 1.00 90.19 127 ARG A O 1
ATOM 996 N N . ILE A 1 128 ? -10.356 7.418 5.869 1.00 87.00 128 ILE A N 1
ATOM 997 C CA . ILE A 1 128 ? -11.039 8.294 6.825 1.00 87.00 128 ILE A CA 1
ATOM 998 C C . ILE A 1 128 ? -11.650 9.473 6.059 1.00 87.00 128 ILE A C 1
ATOM 1000 O O . ILE A 1 128 ? -10.991 10.095 5.221 1.00 87.00 128 ILE A O 1
ATOM 1004 N N . GLU A 1 129 ? -12.924 9.745 6.331 1.00 75.56 129 GLU A N 1
ATOM 1005 C CA . GLU A 1 129 ? -13.693 10.866 5.783 1.00 75.56 129 GLU A CA 1
ATOM 1006 C C . GLU A 1 129 ? -13.104 12.215 6.242 1.00 75.56 129 GLU A C 1
ATOM 1008 O O . GLU A 1 129 ? -12.826 12.417 7.424 1.00 75.56 129 GLU A O 1
ATOM 1013 N N . GLY A 1 130 ? -12.903 13.148 5.306 1.00 64.44 130 GLY A N 1
ATOM 1014 C CA . GLY A 1 130 ? -12.279 14.450 5.562 1.00 64.44 130 GLY A CA 1
ATOM 1015 C C . GLY A 1 130 ? -11.506 14.976 4.349 1.00 64.44 130 GLY A C 1
ATOM 1016 O O . GLY A 1 130 ? -11.194 14.236 3.418 1.00 64.44 130 GLY A O 1
ATOM 1017 N N . SER A 1 131 ? -11.184 16.272 4.328 1.00 53.81 131 SER A N 1
ATOM 1018 C CA . SER A 1 131 ? -10.637 16.994 3.160 1.00 53.81 131 SER A CA 1
ATOM 1019 C C . SER A 1 131 ? -9.206 16.600 2.728 1.00 53.81 131 SER A C 1
ATOM 1021 O O . SER A 1 131 ? -8.588 17.295 1.919 1.00 53.81 131 SER A O 1
ATOM 1023 N N . ARG A 1 132 ? -8.658 15.475 3.215 1.00 70.06 132 ARG A N 1
ATOM 1024 C CA . ARG A 1 132 ? -7.362 14.890 2.816 1.00 70.06 132 ARG A CA 1
ATOM 1025 C C . ARG A 1 132 ? -7.441 13.360 2.820 1.00 70.06 132 ARG A C 1
ATOM 1027 O O . ARG A 1 132 ? -8.184 12.782 3.602 1.00 70.06 132 ARG A O 1
ATOM 1034 N N . VAL A 1 133 ? -6.656 12.691 1.967 1.00 76.69 133 VAL A N 1
ATOM 1035 C CA . VAL A 1 133 ? -6.563 11.217 1.969 1.00 76.69 133 VAL A CA 1
ATOM 1036 C C . VAL A 1 133 ? -5.812 10.761 3.223 1.00 76.69 133 VAL A C 1
ATOM 1038 O O . VAL A 1 133 ? -4.579 10.809 3.278 1.00 76.69 133 VAL A O 1
ATOM 1041 N N . GLN A 1 134 ? -6.577 10.348 4.228 1.00 87.88 134 GLN A N 1
ATOM 1042 C CA . GLN A 1 134 ? -6.110 9.680 5.438 1.00 87.88 134 GLN A CA 1
ATOM 1043 C C . GLN A 1 134 ? -6.539 8.216 5.406 1.00 87.88 134 GLN A C 1
ATOM 1045 O O . GLN A 1 134 ? -7.620 7.885 4.912 1.00 87.88 134 GLN A O 1
ATOM 1050 N N . LEU A 1 135 ? -5.671 7.351 5.914 1.00 90.69 135 LEU A N 1
ATOM 1051 C CA . LEU A 1 135 ? -5.833 5.906 5.902 1.00 90.69 135 LEU A CA 1
ATOM 1052 C C . LEU A 1 135 ? -5.753 5.376 7.330 1.00 90.69 135 LEU A C 1
ATOM 1054 O O . LEU A 1 135 ? -5.036 5.919 8.169 1.00 90.69 135 LEU A O 1
ATOM 1058 N N . ARG A 1 136 ? -6.473 4.295 7.601 1.00 92.81 136 ARG A N 1
ATOM 1059 C CA . ARG A 1 136 ? -6.437 3.590 8.882 1.00 92.81 136 ARG A CA 1
ATOM 1060 C C . ARG A 1 136 ? -6.276 2.105 8.639 1.00 92.81 136 ARG A C 1
ATOM 1062 O O . ARG A 1 136 ? -7.009 1.567 7.817 1.00 92.81 136 ARG A O 1
ATOM 1069 N N . LEU A 1 137 ? -5.358 1.461 9.356 1.00 94.69 137 LEU A N 1
ATOM 1070 C CA . LEU A 1 137 ? -5.245 0.005 9.357 1.00 94.69 137 LEU A CA 1
ATOM 1071 C C . LEU A 1 137 ? -6.541 -0.601 9.911 1.00 94.69 137 LEU A C 1
ATOM 1073 O O . LEU A 1 137 ? -7.048 -0.144 10.936 1.00 94.69 137 LEU A O 1
ATOM 1077 N N . ASN A 1 138 ? -7.102 -1.585 9.214 1.00 95.50 138 ASN A N 1
ATOM 1078 C CA . ASN A 1 138 ? -8.315 -2.251 9.677 1.00 95.50 138 ASN A CA 1
ATOM 1079 C C . ASN A 1 138 ? -7.998 -3.218 10.830 1.00 95.50 138 ASN A C 1
ATOM 1081 O O . ASN A 1 138 ? -6.958 -3.869 10.832 1.00 95.50 138 ASN A O 1
ATOM 1085 N N . GLU A 1 139 ? -8.901 -3.318 11.811 1.00 91.94 139 GLU A N 1
ATOM 1086 C CA . GLU A 1 139 ? -8.675 -4.070 13.063 1.00 91.94 139 GLU A CA 1
ATOM 1087 C C . GLU A 1 139 ? -8.501 -5.581 12.851 1.00 91.94 139 GLU A C 1
ATOM 1089 O O . GLU A 1 139 ? -7.897 -6.259 13.675 1.00 91.94 139 GLU A O 1
ATOM 1094 N N . ASN A 1 140 ? -9.013 -6.112 11.740 1.00 92.62 140 ASN A N 1
ATOM 1095 C CA . ASN A 1 140 ? -8.894 -7.519 11.373 1.00 92.62 140 ASN A CA 1
ATOM 1096 C C . ASN A 1 140 ? -7.572 -7.859 10.667 1.00 92.62 140 ASN A C 1
ATOM 1098 O O . ASN A 1 140 ? -7.382 -9.013 10.289 1.00 92.62 140 ASN A O 1
ATOM 1102 N N . ILE A 1 141 ? -6.690 -6.883 10.441 1.00 96.44 141 ILE A N 1
ATOM 1103 C CA . ILE A 1 141 ? -5.419 -7.099 9.749 1.00 96.44 141 ILE A CA 1
ATOM 1104 C C . ILE A 1 141 ? -4.313 -7.366 10.761 1.00 96.44 141 ILE A C 1
ATOM 1106 O O . ILE A 1 141 ? -4.098 -6.594 11.695 1.00 96.44 141 ILE A O 1
ATOM 1110 N N . SER A 1 142 ? -3.572 -8.440 10.522 1.00 95.88 142 SER A N 1
ATOM 1111 C CA . SER A 1 142 ? -2.396 -8.832 11.283 1.00 95.88 142 SER A CA 1
ATOM 1112 C C . SER A 1 142 ? -1.225 -9.129 10.347 1.00 95.88 142 SER A C 1
ATOM 1114 O O . SER A 1 142 ? -1.356 -9.144 9.119 1.00 95.88 142 SER A O 1
ATOM 1116 N N . LYS A 1 143 ? -0.052 -9.389 10.929 1.00 94.88 143 LYS A N 1
ATOM 1117 C CA . LYS A 1 143 ? 1.127 -9.797 10.162 1.00 94.88 143 LYS A CA 1
ATOM 1118 C C . LYS A 1 143 ? 0.875 -11.093 9.389 1.00 94.88 143 LYS A C 1
ATOM 1120 O O . LYS A 1 143 ? 1.333 -11.239 8.261 1.00 94.88 143 LYS A O 1
ATOM 1125 N N . GLU A 1 144 ? 0.146 -12.016 10.005 1.00 94.94 144 GLU A N 1
ATOM 1126 C CA . GLU A 1 144 ? -0.088 -13.376 9.524 1.00 94.94 144 GLU A CA 1
ATOM 1127 C C . GLU A 1 144 ? -1.050 -13.418 8.333 1.00 94.94 144 GLU A C 1
ATOM 1129 O O . GLU A 1 144 ? -0.915 -14.295 7.486 1.00 94.94 144 GLU A O 1
ATOM 1134 N N . ASN A 1 145 ? -1.994 -12.475 8.245 1.00 95.56 145 ASN A N 1
ATOM 1135 C CA . ASN A 1 145 ? -3.014 -12.466 7.192 1.00 95.56 145 ASN A CA 1
ATOM 1136 C C . ASN A 1 145 ? -2.799 -11.392 6.110 1.00 95.56 145 ASN A C 1
ATOM 1138 O O . ASN A 1 145 ? -3.528 -11.360 5.118 1.00 95.56 145 ASN A O 1
ATOM 1142 N N . LEU A 1 146 ? -1.779 -10.536 6.239 1.00 96.19 146 LEU A N 1
ATOM 1143 C CA . LEU A 1 146 ? -1.511 -9.479 5.260 1.00 96.19 146 LEU A CA 1
ATOM 1144 C C . LEU A 1 146 ? -1.281 -10.034 3.842 1.00 96.19 146 LEU A C 1
ATOM 1146 O O . LEU A 1 146 ? -1.809 -9.489 2.869 1.00 96.19 146 LEU A O 1
ATOM 1150 N N . SER A 1 147 ? -0.516 -11.124 3.717 1.00 95.94 147 SER A N 1
ATOM 1151 C CA . SER A 1 147 ? -0.269 -11.793 2.431 1.00 95.94 147 SER A CA 1
ATOM 1152 C C . SER A 1 147 ? -1.549 -12.373 1.833 1.00 95.94 147 SER A C 1
ATOM 1154 O O . SER A 1 147 ? -1.770 -12.244 0.633 1.00 95.94 147 SER A O 1
ATOM 1156 N N . GLU A 1 148 ? -2.426 -12.946 2.658 1.00 96.06 148 GLU A N 1
ATOM 1157 C CA . GLU A 1 148 ? -3.713 -13.497 2.226 1.00 96.06 148 GLU A CA 1
ATOM 1158 C C . GLU A 1 148 ? -4.603 -12.410 1.610 1.00 96.06 148 GLU A C 1
ATOM 1160 O O . GLU A 1 148 ? -5.172 -12.603 0.535 1.00 96.06 148 GLU A O 1
ATOM 1165 N N . HIS A 1 149 ? -4.672 -11.232 2.237 1.00 96.75 149 HIS A N 1
ATOM 1166 C CA . HIS A 1 149 ? -5.432 -10.098 1.711 1.00 96.75 149 HIS A CA 1
ATOM 1167 C C . HIS A 1 149 ? -4.927 -9.640 0.334 1.00 96.75 149 HIS A C 1
ATOM 1169 O O . HIS A 1 149 ? -5.735 -9.414 -0.573 1.00 96.75 149 HIS A O 1
ATOM 1175 N N . LEU A 1 150 ? -3.605 -9.539 0.159 1.00 95.94 150 LEU A N 1
ATOM 1176 C CA . LEU A 1 150 ? -2.985 -9.176 -1.120 1.00 95.94 150 LEU A CA 1
ATOM 1177 C C . LEU A 1 150 ? -3.193 -10.265 -2.184 1.00 95.94 150 LEU A C 1
ATOM 1179 O O . LEU A 1 150 ? -3.571 -9.953 -3.315 1.00 95.94 150 LEU A O 1
ATOM 1183 N N . SER A 1 151 ? -3.010 -11.533 -1.811 1.00 94.88 151 SER A N 1
ATOM 1184 C CA . SER A 1 151 ? -3.209 -12.699 -2.678 1.00 94.88 151 SER A CA 1
ATOM 1185 C C . SER A 1 151 ? -4.643 -12.782 -3.187 1.00 94.88 151 SER A C 1
ATOM 1187 O O . SER A 1 151 ? -4.884 -12.893 -4.390 1.00 94.88 151 SER A O 1
ATOM 1189 N N . ARG A 1 152 ? -5.615 -12.646 -2.277 1.00 94.94 152 ARG A N 1
ATOM 1190 C CA . ARG A 1 152 ? -7.042 -12.665 -2.599 1.00 94.94 152 ARG A CA 1
ATOM 1191 C C . ARG A 1 152 ? -7.410 -11.545 -3.565 1.00 94.94 152 ARG A C 1
ATOM 1193 O O . ARG A 1 152 ? -8.115 -11.804 -4.537 1.00 94.94 152 ARG A O 1
ATOM 1200 N N . LEU A 1 153 ? -6.915 -10.326 -3.331 1.00 94.62 153 LEU A N 1
ATOM 1201 C CA . LEU A 1 153 ? -7.150 -9.199 -4.235 1.00 94.62 153 LEU A CA 1
ATOM 1202 C C . LEU A 1 153 ? -6.541 -9.429 -5.625 1.00 94.62 153 LEU A C 1
ATOM 1204 O O . LEU A 1 153 ? -7.129 -9.036 -6.634 1.00 94.62 153 LEU A O 1
ATOM 1208 N N . TYR A 1 154 ? -5.343 -10.007 -5.682 1.00 92.19 154 TYR A N 1
ATOM 1209 C CA . TYR A 1 154 ? -4.656 -10.264 -6.943 1.00 92.19 154 TYR A CA 1
ATOM 1210 C C . TYR A 1 154 ? -5.358 -11.364 -7.756 1.00 92.19 154 TYR A C 1
ATOM 1212 O O . TYR A 1 154 ? -5.531 -11.219 -8.964 1.00 92.19 154 TYR A O 1
ATOM 1220 N N . LYS A 1 155 ? -5.824 -12.430 -7.092 1.00 90.94 155 LYS A N 1
ATOM 1221 C CA . LYS A 1 155 ? -6.503 -13.571 -7.727 1.00 90.94 155 LYS A CA 1
ATOM 1222 C C . LYS A 1 155 ? -7.944 -13.283 -8.141 1.00 90.94 155 LYS A C 1
ATOM 1224 O O . LYS A 1 155 ? -8.388 -13.841 -9.131 1.00 90.94 155 LYS A O 1
ATOM 1229 N N . SER A 1 156 ? -8.670 -12.409 -7.439 1.00 85.44 156 SER A N 1
ATOM 1230 C CA . SER A 1 156 ? -10.088 -12.124 -7.730 1.00 85.44 156 SER A CA 1
ATOM 1231 C C . SER A 1 156 ? -10.344 -11.397 -9.056 1.00 85.44 156 SER A C 1
ATOM 1233 O O . SER A 1 156 ? -11.492 -11.146 -9.406 1.00 85.44 156 SER A O 1
ATOM 1235 N N . SER A 1 157 ? -9.288 -10.994 -9.764 1.00 61.59 157 SER A N 1
ATOM 1236 C CA . SER A 1 157 ? -9.357 -10.249 -11.028 1.00 61.59 157 SER A CA 1
ATOM 1237 C C . SER A 1 157 ? -8.795 -11.026 -12.225 1.00 61.59 157 SER A C 1
ATOM 1239 O O . SER A 1 157 ? -8.651 -10.435 -13.294 1.00 61.59 157 SER A O 1
ATOM 1241 N N . LYS A 1 158 ? -8.452 -12.306 -12.032 1.00 55.69 158 LYS A N 1
ATOM 1242 C CA . LYS A 1 158 ? -8.144 -13.272 -13.095 1.00 55.69 158 LYS A CA 1
ATOM 1243 C C . LYS A 1 158 ? -9.388 -14.115 -13.369 1.00 55.69 158 LYS A C 1
ATOM 1245 O O . LYS A 1 158 ? -9.624 -14.404 -14.559 1.00 55.69 158 LYS A O 1
#